Protein AF-A0A2E8AZ26-F1 (afdb_monomer)

Sequence (71 aa):
MPPSGNGMSTLWQHGNSDGDNAVDLADYNLLASNFSPAGYDDAAVPEPSTAVIALLGMLLISVFGRLSVLK

pLDDT: mean 80.47, std 14.61, range [42.78, 95.88]

Structure (mmCIF, N/CA/C/O backbone):
data_AF-A0A2E8AZ26-F1
#
_entry.id   AF-A0A2E8AZ26-F1
#
loop_
_atom_site.group_PDB
_atom_site.id
_atom_site.type_symbol
_atom_site.label_atom_id
_atom_site.label_alt_id
_atom_site.label_comp_id
_atom_site.label_asym_id
_atom_site.label_entity_id
_atom_site.label_seq_id
_atom_site.pdbx_PDB_ins_code
_atom_site.Cartn_x
_atom_site.Cartn_y
_atom_site.Cartn_z
_atom_site.occupancy
_atom_site.B_iso_or_equiv
_atom_site.auth_seq_id
_atom_site.auth_comp_id
_atom_site.auth_asym_id
_atom_site.auth_atom_id
_atom_site.pdbx_PDB_model_num
ATOM 1 N N . MET A 1 1 ? 26.010 1.862 -14.165 1.00 56.62 1 MET A N 1
ATOM 2 C CA . MET A 1 1 ? 25.948 0.953 -13.002 1.00 56.62 1 MET A CA 1
ATOM 3 C C . MET A 1 1 ? 26.689 1.585 -11.833 1.00 56.62 1 MET A C 1
ATOM 5 O O . MET A 1 1 ? 27.908 1.688 -11.925 1.00 56.62 1 MET A O 1
ATOM 9 N N . PRO A 1 2 ? 26.009 2.029 -10.766 1.00 42.78 2 PRO A N 1
ATOM 10 C CA . PRO A 1 2 ? 26.617 2.121 -9.448 1.00 42.78 2 PRO A CA 1
ATOM 11 C C . PRO A 1 2 ? 26.430 0.799 -8.664 1.00 42.78 2 PRO A C 1
ATOM 13 O O . PRO A 1 2 ? 25.548 0.010 -9.011 1.00 42.78 2 PRO A O 1
ATOM 16 N N . PRO A 1 3 ? 27.283 0.515 -7.660 1.00 50.28 3 PRO A N 1
ATOM 17 C CA . PRO A 1 3 ? 27.399 -0.786 -7.007 1.00 50.28 3 PRO A CA 1
ATOM 18 C C . PRO A 1 3 ? 26.455 -0.944 -5.806 1.00 50.28 3 PRO A C 1
ATOM 20 O O . PRO A 1 3 ? 26.121 0.020 -5.121 1.00 50.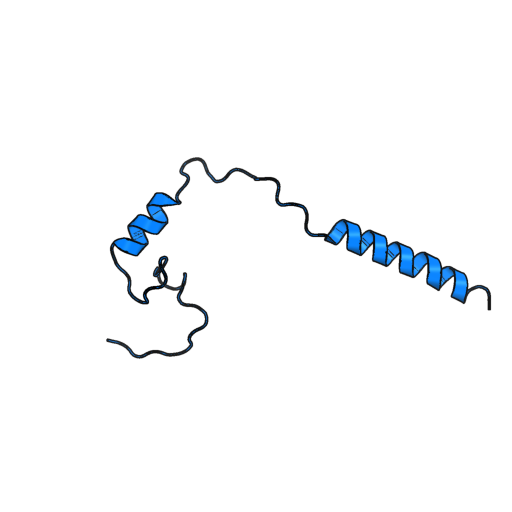28 3 PRO A O 1
ATOM 23 N N . SER A 1 4 ? 26.073 -2.198 -5.556 1.00 73.75 4 SER A N 1
ATOM 24 C CA . SER A 1 4 ? 25.201 -2.659 -4.471 1.00 73.75 4 SER A CA 1
ATOM 25 C C . SER A 1 4 ? 25.813 -2.444 -3.082 1.00 73.75 4 SER A C 1
ATOM 27 O O . SER A 1 4 ? 26.971 -2.792 -2.846 1.00 73.75 4 SER A O 1
ATOM 29 N N . GLY A 1 5 ? 25.011 -1.922 -2.151 1.00 49.56 5 GLY A N 1
ATOM 30 C CA . GLY A 1 5 ? 25.337 -1.829 -0.733 1.00 49.56 5 GLY A CA 1
ATOM 31 C C . GLY A 1 5 ? 24.067 -1.724 0.110 1.00 49.56 5 GLY A C 1
ATOM 32 O O . GLY A 1 5 ? 23.452 -0.665 0.159 1.00 49.56 5 GLY A O 1
ATOM 33 N N . ASN A 1 6 ? 23.744 -2.821 0.808 1.00 47.09 6 ASN A N 1
ATOM 34 C CA . ASN A 1 6 ? 22.776 -2.961 1.913 1.00 47.09 6 ASN A CA 1
ATOM 35 C C . ASN A 1 6 ? 21.348 -3.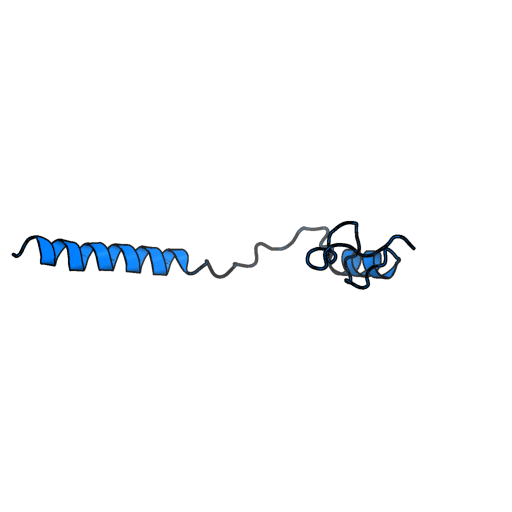374 1.493 1.00 47.09 6 ASN A C 1
ATOM 37 O O . ASN A 1 6 ? 20.404 -2.587 1.489 1.00 47.09 6 ASN A O 1
ATOM 41 N N . GLY A 1 7 ? 21.185 -4.662 1.177 1.00 55.97 7 GLY A N 1
ATOM 42 C CA . GLY A 1 7 ? 19.938 -5.277 0.711 1.00 55.97 7 GLY A CA 1
ATOM 43 C C . GLY A 1 7 ? 18.826 -5.458 1.749 1.00 55.97 7 GLY A C 1
ATOM 44 O O . GLY A 1 7 ? 18.356 -6.576 1.907 1.00 55.97 7 GLY A O 1
ATOM 45 N N . MET A 1 8 ? 18.367 -4.397 2.425 1.00 55.25 8 MET A N 1
ATOM 46 C CA . MET A 1 8 ? 17.130 -4.458 3.232 1.00 55.25 8 MET A CA 1
ATOM 47 C C . MET A 1 8 ? 16.215 -3.227 3.140 1.00 55.25 8 MET A C 1
ATOM 49 O O . MET A 1 8 ? 15.283 -3.106 3.931 1.00 55.25 8 MET A O 1
ATOM 53 N N . SER A 1 9 ? 16.409 -2.311 2.183 1.00 55.22 9 SER A N 1
ATOM 54 C CA . SER A 1 9 ? 15.439 -1.223 1.995 1.00 55.22 9 SER A CA 1
ATOM 55 C C . SER A 1 9 ? 15.511 -0.575 0.611 1.00 55.22 9 SER A C 1
ATOM 57 O O . SER A 1 9 ? 15.913 0.570 0.465 1.00 55.22 9 SER A O 1
ATOM 59 N N . THR A 1 10 ? 15.147 -1.318 -0.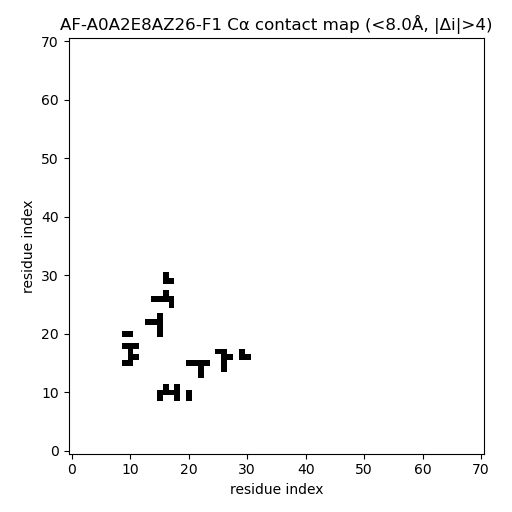434 1.00 54.41 10 THR A N 1
ATOM 60 C CA . THR A 1 10 ? 15.119 -0.804 -1.820 1.00 54.41 10 THR A CA 1
ATOM 61 C C . THR A 1 10 ? 13.735 -0.834 -2.457 1.00 54.41 10 THR A C 1
ATOM 63 O O . THR A 1 10 ? 13.580 -0.265 -3.525 1.00 54.41 10 THR A O 1
ATOM 66 N N . LEU A 1 11 ? 12.734 -1.452 -1.817 1.00 59.56 11 LEU A N 1
ATOM 67 C CA . LEU A 1 11 ? 11.398 -1.649 -2.408 1.00 59.56 11 LEU A CA 1
ATOM 68 C C . LEU A 1 11 ? 10.543 -0.370 -2.480 1.00 59.56 11 LEU A C 1
ATOM 70 O O . LEU A 1 11 ? 9.475 -0.357 -3.068 1.00 59.56 11 LEU A O 1
ATOM 74 N N . TRP A 1 12 ? 10.968 0.680 -1.780 1.00 63.78 12 TRP A N 1
ATOM 75 C CA . TRP A 1 12 ? 10.299 1.986 -1.775 1.00 63.78 12 TRP A CA 1
ATOM 76 C C . TRP A 1 12 ? 11.291 3.147 -1.756 1.00 63.78 12 TRP A C 1
ATOM 78 O O . TRP A 1 12 ? 10.941 4.273 -2.109 1.00 63.78 12 TRP A O 1
ATOM 88 N N . GLN A 1 13 ? 12.537 2.907 -1.331 1.00 67.44 13 GLN A N 1
ATOM 89 C CA . GLN A 1 13 ? 13.551 3.951 -1.333 1.00 67.44 13 GLN A CA 1
ATOM 90 C C . GLN A 1 13 ? 13.914 4.295 -2.776 1.00 67.44 13 GLN A C 1
ATOM 92 O O . GLN A 1 13 ? 14.285 3.420 -3.551 1.00 67.44 13 GLN A O 1
ATOM 97 N N . HIS A 1 14 ? 13.858 5.584 -3.101 1.00 77.94 14 HIS A N 1
ATOM 98 C CA . HIS A 1 14 ? 14.263 6.144 -4.395 1.00 77.94 14 HIS A CA 1
ATOM 99 C C . HIS A 1 14 ? 13.361 5.804 -5.598 1.00 77.94 14 HIS A C 1
ATOM 101 O O . HIS A 1 14 ? 13.790 6.008 -6.728 1.00 77.94 14 HIS A O 1
ATOM 107 N N . GLY A 1 15 ? 12.113 5.371 -5.379 1.00 82.62 15 GLY A N 1
ATOM 108 C CA . GLY A 1 15 ? 11.118 5.244 -6.457 1.00 82.62 15 GLY A CA 1
ATOM 109 C C . GLY A 1 15 ? 11.093 3.909 -7.210 1.00 82.62 15 GLY A C 1
ATOM 110 O O . GLY A 1 15 ? 10.424 3.841 -8.229 1.00 82.62 15 GLY A O 1
ATOM 111 N N . ASN A 1 16 ? 11.776 2.882 -6.699 1.00 88.56 16 ASN A N 1
ATOM 112 C CA . ASN A 1 16 ? 11.718 1.490 -7.168 1.00 88.56 16 ASN A CA 1
ATOM 113 C C . ASN A 1 16 ? 10.557 0.756 -6.475 1.00 88.56 16 ASN A C 1
ATOM 115 O O . ASN A 1 16 ? 10.772 0.028 -5.504 1.00 88.56 16 ASN A O 1
ATOM 119 N N . SER A 1 17 ? 9.327 1.060 -6.878 1.00 89.06 17 SER A N 1
ATOM 120 C CA . SER A 1 17 ? 8.100 0.563 -6.253 1.00 89.06 17 SER A CA 1
ATOM 121 C C . SER A 1 17 ? 7.805 -0.901 -6.579 1.00 89.06 17 SER A C 1
ATOM 123 O O . SER A 1 17 ? 7.101 -1.545 -5.798 1.00 89.06 17 SER A O 1
ATOM 125 N N . ASP A 1 18 ? 8.309 -1.436 -7.695 1.00 89.06 18 ASP A N 1
ATOM 126 C CA . ASP A 1 18 ? 8.103 -2.844 -8.061 1.00 89.06 18 ASP A CA 1
ATOM 127 C C . ASP A 1 18 ? 9.190 -3.795 -7.522 1.00 89.06 18 ASP A C 1
ATOM 129 O O . ASP A 1 18 ? 8.970 -5.006 -7.416 1.00 89.06 18 ASP A O 1
ATOM 133 N N . GLY A 1 19 ? 10.314 -3.237 -7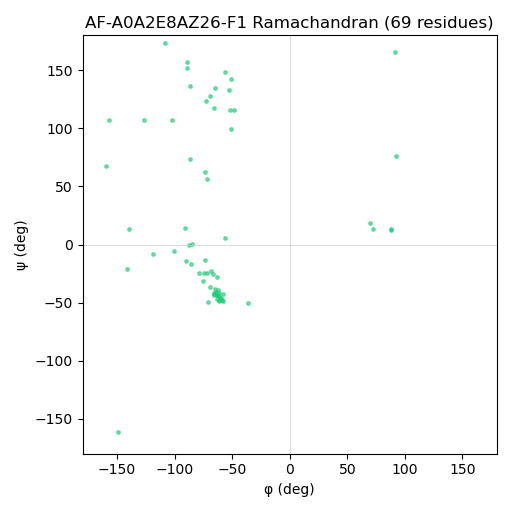.063 1.00 88.31 19 GLY A N 1
ATOM 134 C CA . GLY A 1 19 ? 11.362 -3.965 -6.366 1.00 88.31 19 GLY A CA 1
ATOM 135 C C . GLY A 1 19 ? 12.419 -4.590 -7.272 1.00 88.31 19 GLY A C 1
ATOM 136 O O . GLY A 1 19 ? 13.197 -5.403 -6.770 1.00 88.31 19 GLY A O 1
ATOM 137 N N . ASP A 1 20 ? 12.487 -4.220 -8.550 1.00 87.62 20 ASP A N 1
ATOM 138 C CA . ASP A 1 20 ? 13.407 -4.809 -9.529 1.00 87.62 20 ASP A CA 1
ATOM 139 C C . ASP A 1 20 ? 14.820 -4.182 -9.553 1.00 87.62 20 ASP A C 1
ATOM 141 O O . ASP A 1 20 ? 15.705 -4.640 -10.282 1.00 87.62 20 ASP A O 1
ATOM 145 N N . ASN A 1 21 ? 15.052 -3.184 -8.691 1.00 85.31 21 ASN A N 1
ATOM 146 C CA . ASN A 1 21 ? 16.299 -2.426 -8.541 1.00 85.31 21 ASN A CA 1
ATOM 147 C C . ASN A 1 21 ? 16.596 -1.444 -9.692 1.00 85.31 21 ASN A C 1
ATOM 149 O O . ASN A 1 21 ? 17.714 -0.914 -9.756 1.00 85.31 21 ASN A O 1
ATOM 153 N N . ALA A 1 22 ? 15.624 -1.159 -10.553 1.00 85.88 22 ALA A N 1
ATOM 154 C CA . ALA A 1 22 ? 15.646 -0.070 -11.515 1.00 85.88 22 ALA A CA 1
ATOM 155 C C . ALA A 1 22 ? 14.669 1.046 -11.101 1.00 85.88 22 ALA A C 1
ATOM 157 O O . ALA A 1 22 ? 14.002 0.975 -10.077 1.00 85.88 22 ALA A O 1
ATOM 158 N N . VAL A 1 23 ? 14.706 2.154 -11.846 1.00 90.25 23 VAL A N 1
ATOM 159 C CA . VAL A 1 23 ? 13.667 3.187 -11.786 1.00 90.25 23 VAL A CA 1
ATOM 160 C C . VAL A 1 23 ? 13.199 3.393 -13.212 1.00 90.25 23 VAL A C 1
ATOM 162 O O . VAL A 1 23 ? 13.944 3.950 -14.029 1.00 90.25 23 VAL A O 1
ATOM 165 N N . ASP A 1 24 ? 11.999 2.921 -13.524 1.00 92.00 24 ASP A N 1
ATOM 166 C CA . ASP A 1 24 ? 11.461 2.979 -14.876 1.00 92.00 24 ASP A CA 1
ATOM 167 C C . ASP A 1 24 ? 9.925 3.113 -14.937 1.00 92.00 24 ASP A C 1
ATOM 169 O O . ASP A 1 24 ? 9.268 3.633 -14.033 1.00 92.00 24 ASP A O 1
ATOM 173 N N . LEU A 1 25 ? 9.342 2.789 -16.095 1.00 95.88 25 LEU A N 1
ATOM 174 C CA . LEU A 1 25 ? 7.915 2.965 -16.347 1.00 95.88 25 LEU A CA 1
ATOM 175 C C . LEU A 1 25 ? 7.051 1.959 -15.568 1.00 95.88 25 LEU A C 1
ATOM 177 O O . LEU A 1 25 ? 5.876 2.243 -15.316 1.00 95.88 25 LEU A O 1
ATOM 181 N N . ALA A 1 26 ? 7.597 0.800 -15.198 1.00 94.38 26 ALA A N 1
ATOM 182 C CA . ALA A 1 26 ? 6.894 -0.198 -14.404 1.00 94.38 26 ALA A CA 1
ATOM 183 C C . ALA A 1 26 ? 6.558 0.349 -13.010 1.00 94.38 26 ALA A C 1
ATOM 185 O O . ALA A 1 26 ? 5.402 0.246 -12.586 1.00 94.38 26 ALA A O 1
ATOM 186 N N . ASP A 1 27 ? 7.494 1.063 -12.378 1.00 91.50 27 ASP A N 1
ATOM 187 C CA . ASP A 1 27 ? 7.279 1.746 -11.098 1.00 91.50 27 ASP A CA 1
ATOM 188 C C . ASP A 1 27 ? 6.123 2.749 -11.155 1.00 91.50 27 ASP A C 1
ATOM 190 O O . ASP A 1 27 ? 5.227 2.743 -10.304 1.00 91.50 27 ASP A O 1
ATOM 194 N N . TYR A 1 28 ? 6.110 3.601 -12.189 1.00 93.06 28 TYR A N 1
ATOM 195 C CA . TYR A 1 28 ? 5.044 4.586 -12.391 1.00 93.06 28 TYR A CA 1
ATOM 196 C C . TYR A 1 28 ? 3.682 3.909 -12.540 1.00 93.06 28 TYR A C 1
ATOM 198 O O . TYR A 1 28 ? 2.708 4.333 -11.917 1.00 93.06 28 TYR A O 1
ATOM 206 N N . ASN A 1 29 ? 3.608 2.849 -13.347 1.00 95.19 29 ASN A N 1
ATOM 207 C CA . ASN A 1 29 ? 2.363 2.122 -13.566 1.00 95.19 29 ASN A CA 1
ATOM 208 C C . ASN A 1 29 ? 1.875 1.441 -12.282 1.00 95.19 29 ASN A C 1
ATOM 210 O O . ASN A 1 29 ? 0.674 1.461 -12.003 1.00 95.19 29 ASN A O 1
ATOM 214 N N . LEU A 1 30 ? 2.785 0.890 -11.473 1.00 93.88 30 LEU A N 1
ATOM 215 C CA . LEU A 1 30 ? 2.437 0.291 -10.189 1.00 93.88 30 LEU A CA 1
ATOM 216 C C . LEU A 1 30 ? 1.868 1.341 -9.230 1.00 93.88 30 LEU A C 1
ATOM 218 O O . LEU A 1 30 ? 0.796 1.126 -8.659 1.00 93.88 30 LEU A O 1
ATOM 222 N N . LEU A 1 31 ? 2.514 2.503 -9.112 1.00 91.00 31 LEU A N 1
ATOM 223 C CA . LEU A 1 31 ? 2.015 3.605 -8.291 1.00 91.00 31 LEU A CA 1
ATOM 224 C C . LEU A 1 31 ? 0.655 4.112 -8.790 1.00 91.00 31 LEU A C 1
ATOM 226 O O . LEU A 1 31 ? -0.282 4.241 -8.005 1.00 91.00 31 LEU A O 1
ATOM 230 N N . ALA A 1 32 ? 0.527 4.360 -10.095 1.00 94.69 32 ALA A N 1
ATOM 231 C CA . ALA A 1 32 ? -0.697 4.868 -10.704 1.00 94.69 32 ALA A CA 1
ATOM 232 C C . ALA A 1 32 ? -1.873 3.896 -10.535 1.00 94.69 32 ALA A C 1
ATOM 234 O O . ALA A 1 32 ? -2.985 4.329 -10.247 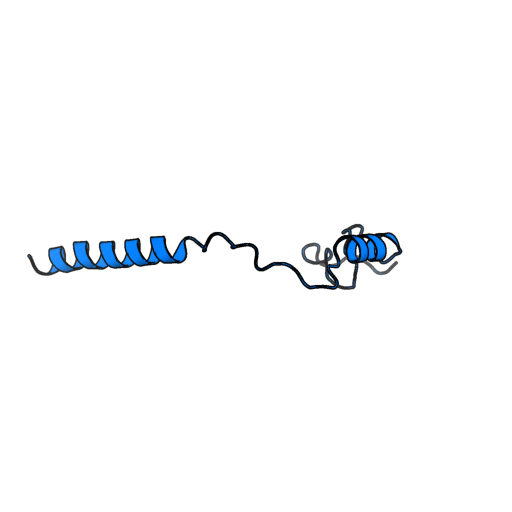1.00 94.69 32 ALA A O 1
ATOM 235 N N . SER A 1 33 ? -1.628 2.587 -10.660 1.00 94.94 33 SER A N 1
ATOM 236 C CA . SER A 1 33 ? -2.664 1.559 -10.495 1.00 94.94 33 SER A CA 1
ATOM 237 C C . SER A 1 33 ? -3.200 1.450 -9.066 1.00 94.94 33 SER A C 1
ATOM 239 O O . SER A 1 33 ? -4.339 1.031 -8.872 1.00 94.94 33 SER A O 1
ATOM 241 N N . ASN A 1 34 ? -2.401 1.851 -8.073 1.00 91.38 34 ASN A N 1
ATOM 242 C CA . ASN A 1 34 ? -2.780 1.823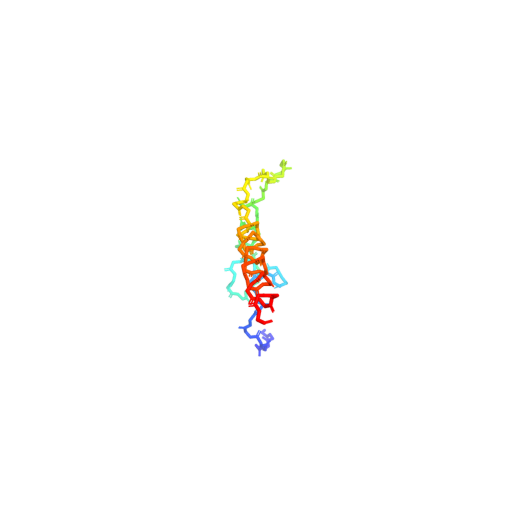 -6.664 1.00 91.38 34 ASN A CA 1
ATOM 243 C C . ASN A 1 34 ? -3.213 3.196 -6.137 1.00 91.38 34 ASN A C 1
ATOM 245 O O . ASN A 1 34 ? -3.652 3.280 -4.992 1.00 91.38 34 ASN A O 1
ATOM 249 N N . PHE A 1 35 ? -3.100 4.268 -6.927 1.00 92.94 35 PHE A N 1
ATOM 250 C CA . PHE A 1 35 ? -3.449 5.619 -6.502 1.00 92.94 35 PHE A CA 1
ATOM 251 C C . PHE A 1 35 ? -4.968 5.784 -6.396 1.00 92.94 35 PHE A C 1
ATOM 253 O O . PHE A 1 35 ? -5.689 5.607 -7.377 1.00 92.94 35 PHE A O 1
ATOM 260 N N . SER A 1 36 ? -5.452 6.179 -5.215 1.00 93.62 36 SER A N 1
ATOM 261 C CA . SER A 1 36 ? -6.851 6.564 -5.015 1.00 93.62 36 SER A CA 1
ATOM 262 C C . SER A 1 36 ? -6.979 8.092 -4.952 1.00 93.62 36 SER A C 1
ATOM 264 O O . SER A 1 36 ? -6.603 8.688 -3.939 1.00 93.62 36 SER A O 1
ATOM 266 N N . PRO A 1 37 ? -7.531 8.760 -5.987 1.00 92.25 37 PRO A N 1
ATOM 267 C CA . PRO A 1 37 ? -7.660 10.221 -6.006 1.00 92.25 37 PRO A CA 1
ATOM 268 C C . PRO A 1 37 ? -8.571 10.779 -4.909 1.00 92.25 37 PRO A C 1
ATOM 270 O O . PRO A 1 37 ? -8.397 11.916 -4.482 1.00 92.25 37 PRO A O 1
ATOM 273 N N . ALA A 1 38 ? -9.550 9.989 -4.465 1.00 93.62 38 ALA A N 1
ATOM 274 C CA . ALA A 1 38 ? -10.478 10.359 -3.400 1.00 93.62 38 ALA A CA 1
ATOM 275 C C . ALA A 1 38 ? -9.950 10.007 -1.994 1.00 93.62 38 ALA A C 1
ATOM 277 O O . ALA A 1 38 ? -10.625 10.287 -1.007 1.00 93.62 38 ALA A O 1
ATOM 278 N N . GLY A 1 39 ? -8.749 9.423 -1.900 1.00 88.06 39 GLY A N 1
ATOM 279 C CA . GLY A 1 39 ? -8.199 8.862 -0.668 1.00 88.06 39 GLY A CA 1
ATOM 280 C C . GLY A 1 39 ? -8.532 7.379 -0.494 1.00 88.06 39 GLY A C 1
ATOM 281 O O . GLY A 1 39 ? -9.357 6.816 -1.215 1.00 88.06 39 GLY A O 1
ATOM 282 N N . TYR A 1 40 ? -7.840 6.724 0.434 1.00 86.62 40 TYR A N 1
ATOM 283 C CA . TYR A 1 40 ? -8.160 5.357 0.842 1.00 86.62 40 TYR A CA 1
ATOM 284 C C . TYR A 1 40 ? -9.213 5.415 1.945 1.00 86.62 40 TYR A C 1
ATOM 286 O O . TYR A 1 40 ? -9.106 6.252 2.842 1.00 86.62 40 TYR A O 1
ATOM 294 N N . ASP A 1 41 ? -10.222 4.548 1.867 1.00 83.94 41 ASP A N 1
ATOM 295 C CA . ASP A 1 41 ? -11.188 4.397 2.952 1.00 83.94 41 ASP A CA 1
ATOM 296 C C . ASP A 1 41 ? -10.462 4.052 4.258 1.00 83.94 41 ASP A C 1
ATOM 298 O O . ASP A 1 41 ? -9.449 3.345 4.253 1.00 83.94 41 ASP A O 1
ATOM 302 N N . ASP A 1 42 ? -11.016 4.504 5.385 1.00 76.38 42 ASP A N 1
ATOM 303 C CA . ASP A 1 42 ? -10.605 4.075 6.725 1.00 76.38 42 ASP A CA 1
ATOM 304 C C . ASP A 1 42 ? -11.130 2.652 6.965 1.00 76.38 42 ASP A C 1
ATOM 306 O O . ASP A 1 4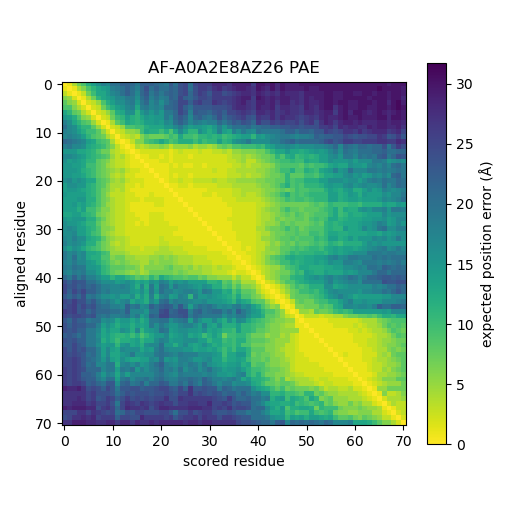2 ? -12.027 2.406 7.775 1.00 76.38 42 ASP A O 1
ATOM 310 N N . ALA A 1 43 ? -10.656 1.710 6.141 1.00 76.12 43 ALA A N 1
ATOM 311 C CA . ALA A 1 43 ? -10.961 0.302 6.282 1.00 76.12 43 ALA A CA 1
ATOM 312 C C . ALA A 1 43 ? -10.645 -0.056 7.726 1.00 76.12 43 ALA A C 1
ATOM 314 O O . ALA A 1 43 ? -9.491 0.075 8.128 1.00 76.12 43 ALA A O 1
ATOM 315 N N . ALA A 1 44 ? -11.673 -0.448 8.488 1.00 68.50 44 ALA A N 1
ATOM 316 C CA . ALA A 1 44 ? -11.544 -0.741 9.905 1.00 68.50 44 ALA A CA 1
ATOM 317 C C . ALA A 1 44 ? -10.383 -1.718 10.094 1.00 68.50 44 ALA A C 1
ATOM 319 O O . ALA A 1 44 ? -10.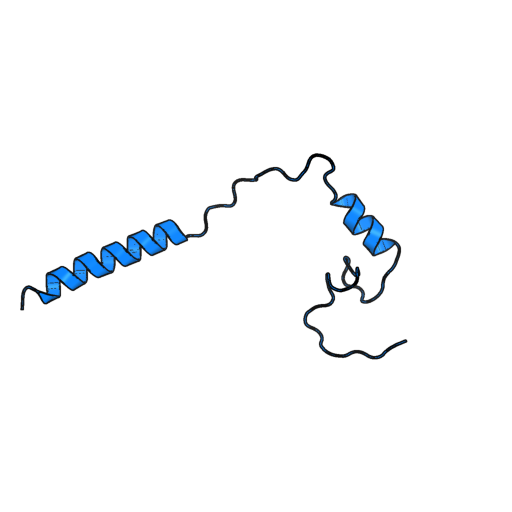514 -2.917 9.837 1.00 68.50 44 ALA A O 1
ATOM 320 N N . VAL A 1 45 ? -9.226 -1.182 10.481 1.00 72.25 45 VAL A N 1
ATOM 321 C CA . VAL A 1 45 ? -8.050 -1.975 10.792 1.00 72.25 45 VAL A CA 1
ATOM 322 C C . VAL A 1 45 ? -8.470 -2.746 12.031 1.00 72.25 45 VAL A C 1
ATOM 324 O O . VAL A 1 45 ? -8.802 -2.089 13.021 1.00 72.25 45 VAL A O 1
ATOM 327 N N . PRO A 1 46 ? -8.540 -4.095 11.997 1.00 73.19 46 PRO A N 1
ATOM 328 C CA . PRO A 1 46 ? -8.848 -4.866 13.190 1.00 73.19 46 PRO A CA 1
ATOM 329 C C . PRO A 1 46 ? -7.939 -4.345 14.286 1.00 73.19 46 PRO A C 1
ATOM 331 O O . PRO A 1 46 ? -6.717 -4.369 14.102 1.00 73.19 46 PRO A O 1
ATOM 334 N N . GLU A 1 47 ? -8.531 -3.759 15.334 1.00 76.25 47 GLU A N 1
ATOM 335 C CA . GLU A 1 47 ? -7.713 -3.051 16.306 1.00 76.25 47 GLU A CA 1
ATOM 336 C C . GLU A 1 47 ? -6.618 -4.007 16.772 1.00 76.25 47 GLU A C 1
ATOM 338 O O . GLU A 1 47 ? -6.910 -5.183 17.042 1.00 76.25 47 GLU A O 1
ATOM 343 N N . PRO A 1 48 ? -5.351 -3.554 16.814 1.00 72.38 48 PRO A N 1
ATOM 344 C CA . PRO A 1 48 ? -4.287 -4.393 17.323 1.00 72.38 48 PRO A CA 1
ATOM 345 C C . PRO A 1 48 ? -4.737 -4.910 18.686 1.00 72.38 48 PRO A C 1
ATOM 347 O O . PRO A 1 48 ? -5.373 -4.183 19.452 1.00 72.38 48 PRO A O 1
ATOM 350 N N . SER A 1 49 ? -4.412 -6.162 19.005 1.00 85.38 49 SER A N 1
ATOM 351 C CA . SER A 1 49 ? -4.844 -6.869 20.220 1.00 85.38 49 SER A CA 1
ATOM 352 C C . SER A 1 49 ? -4.488 -6.159 21.542 1.00 85.38 49 SER A C 1
ATOM 354 O O . SER A 1 49 ? -4.713 -6.710 22.613 1.00 85.38 49 SER A O 1
ATOM 356 N N . THR A 1 50 ? -3.933 -4.948 21.489 1.00 86.94 50 THR A N 1
ATOM 357 C CA . THR A 1 50 ? -3.702 -3.964 22.542 1.00 86.94 50 THR A CA 1
ATOM 358 C C . THR A 1 50 ? -4.806 -3.919 23.590 1.00 86.94 50 THR A C 1
ATOM 360 O O . THR A 1 50 ? -4.485 -4.028 24.768 1.00 86.94 50 THR A O 1
ATOM 363 N N . ALA A 1 51 ? -6.087 -3.814 23.214 1.00 86.75 51 ALA A N 1
ATOM 364 C CA . ALA A 1 51 ? -7.173 -3.785 24.201 1.00 86.75 51 ALA A CA 1
ATOM 365 C C . ALA A 1 51 ? -7.251 -5.103 24.995 1.00 86.75 51 ALA A C 1
ATOM 367 O O . ALA A 1 51 ? -7.333 -5.099 26.223 1.00 86.75 51 ALA A O 1
ATOM 368 N N . VAL A 1 52 ? -7.134 -6.240 24.304 1.00 90.50 52 VAL A N 1
ATOM 369 C CA . VAL A 1 52 ? -7.134 -7.577 24.915 1.00 90.50 52 VAL A CA 1
ATOM 370 C C . VAL A 1 52 ? -5.902 -7.778 25.806 1.00 90.50 52 VAL A C 1
ATOM 372 O O . VAL A 1 52 ? -6.033 -8.262 26.929 1.00 90.50 52 VAL A O 1
ATOM 375 N N . ILE A 1 53 ? -4.716 -7.360 25.356 1.00 90.69 53 ILE A N 1
ATOM 376 C CA . ILE A 1 53 ? -3.463 -7.439 26.123 1.00 90.69 53 ILE A CA 1
ATOM 377 C C . ILE A 1 53 ? -3.514 -6.526 27.354 1.00 90.69 53 ILE A C 1
ATOM 379 O O . ILE A 1 53 ? -3.097 -6.940 28.433 1.00 90.69 53 ILE A O 1
ATOM 383 N N . ALA A 1 54 ? -4.054 -5.313 27.230 1.00 92.50 54 ALA A N 1
ATOM 384 C CA . ALA A 1 54 ? -4.215 -4.390 28.349 1.00 92.50 54 ALA A CA 1
ATOM 385 C C . ALA A 1 54 ? -5.170 -4.957 29.410 1.00 92.50 54 ALA A C 1
ATOM 387 O O . ALA A 1 54 ? -4.863 -4.912 30.603 1.00 92.50 54 ALA A O 1
ATOM 388 N N . LEU A 1 55 ? -6.291 -5.552 28.987 1.00 94.12 55 LEU A N 1
ATOM 389 C CA . LEU A 1 55 ? -7.230 -6.233 29.883 1.00 94.12 55 LEU A CA 1
ATOM 390 C C . LEU A 1 55 ? -6.590 -7.448 30.569 1.00 94.12 55 LEU A C 1
ATOM 392 O O . LEU A 1 55 ? -6.736 -7.609 31.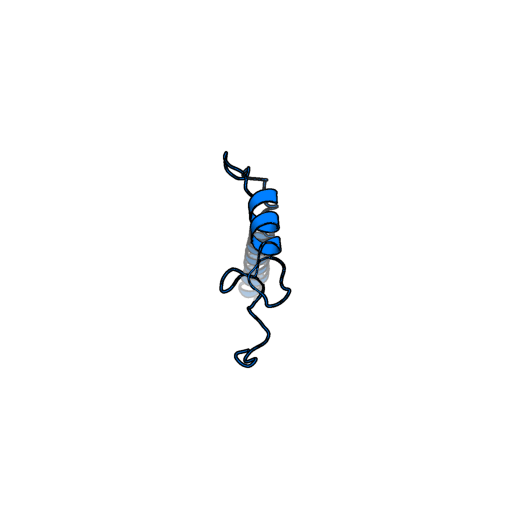780 1.00 94.12 55 LEU A O 1
ATOM 396 N N . LEU A 1 56 ? -5.831 -8.264 29.832 1.00 94.75 56 LEU A N 1
ATOM 397 C CA . LEU A 1 56 ? -5.065 -9.382 30.394 1.00 94.75 56 LEU A CA 1
ATOM 398 C C . LEU A 1 56 ? -4.021 -8.904 31.411 1.00 94.75 56 LEU A C 1
ATOM 400 O O . LEU A 1 56 ? -3.923 -9.471 32.497 1.00 94.75 56 LEU A O 1
ATOM 404 N N . GLY A 1 57 ? -3.280 -7.837 31.106 1.00 94.62 57 GLY A N 1
ATOM 405 C CA . GLY A 1 57 ? -2.309 -7.233 32.019 1.00 94.62 57 GLY A CA 1
ATOM 406 C C . GLY A 1 57 ? -2.958 -6.733 33.311 1.00 94.62 57 GLY A C 1
ATOM 407 O O . GLY A 1 57 ? -2.487 -7.051 34.404 1.00 94.62 57 GLY A O 1
ATOM 408 N N . MET A 1 58 ? -4.086 -6.022 33.205 1.00 95.19 58 MET A N 1
ATOM 409 C CA . MET A 1 58 ? -4.860 -5.572 34.367 1.00 95.19 58 MET A CA 1
ATOM 410 C C . MET A 1 58 ? -5.384 -6.747 35.203 1.00 95.19 58 MET A C 1
ATOM 412 O O . MET A 1 58 ? -5.298 -6.713 36.434 1.00 95.19 58 MET A O 1
ATOM 416 N N . LEU A 1 59 ? -5.871 -7.810 34.556 1.00 95.38 59 LEU A N 1
ATOM 417 C CA . LEU A 1 59 ? -6.335 -9.018 35.236 1.00 95.38 59 LEU A CA 1
ATOM 418 C C . LEU A 1 59 ? -5.199 -9.687 36.020 1.00 95.38 59 LEU A C 1
ATOM 420 O O . LEU A 1 59 ? -5.372 -9.979 37.203 1.00 95.38 59 LEU A O 1
ATOM 424 N N . LEU A 1 60 ? -4.028 -9.873 35.406 1.00 94.56 60 LEU A N 1
ATOM 425 C CA . LEU A 1 60 ? -2.861 -10.468 36.063 1.00 94.56 60 LEU A CA 1
ATOM 426 C C . LEU A 1 60 ? -2.440 -9.651 37.294 1.00 94.56 60 LEU A C 1
ATOM 428 O O . LEU A 1 60 ? -2.289 -10.212 38.379 1.00 94.56 60 LEU A O 1
ATOM 432 N N . ILE A 1 61 ? -2.337 -8.324 37.164 1.00 93.81 61 ILE A N 1
ATOM 433 C CA . ILE A 1 61 ? -2.018 -7.433 38.292 1.00 93.81 61 ILE A CA 1
ATOM 434 C C . ILE A 1 61 ? -3.055 -7.584 39.413 1.00 93.81 61 ILE A C 1
ATOM 436 O O . ILE A 1 61 ? -2.689 -7.679 40.586 1.00 93.81 61 ILE A O 1
ATOM 440 N N . SER A 1 62 ? -4.344 -7.660 39.071 1.00 89.94 62 SER A N 1
ATOM 441 C CA . SER A 1 62 ? -5.414 -7.796 40.061 1.00 89.94 62 SER A CA 1
ATOM 442 C C . SER A 1 62 ? -5.371 -9.133 40.815 1.00 89.94 62 SER A C 1
ATOM 444 O O . SER A 1 62 ? -5.499 -9.143 42.038 1.00 89.94 62 SER A O 1
ATOM 446 N N . VAL A 1 63 ? -5.130 -10.254 40.128 1.00 87.69 63 VAL A N 1
ATOM 447 C CA . VAL A 1 63 ? -5.107 -11.596 40.733 1.00 87.69 63 VAL A CA 1
ATOM 448 C C . VAL A 1 63 ? -3.866 -11.774 41.609 1.00 87.69 63 VAL A C 1
ATOM 450 O O . VAL A 1 63 ? -3.974 -12.153 42.778 1.00 87.69 63 VAL A O 1
ATOM 453 N N . PHE A 1 64 ? -2.683 -11.447 41.085 1.00 84.94 64 PHE A N 1
ATOM 454 C CA . PHE A 1 64 ? -1.423 -11.641 41.806 1.00 84.94 64 PHE A CA 1
ATOM 455 C C . PHE A 1 64 ? -1.196 -10.595 42.904 1.00 84.94 64 PHE A C 1
ATOM 457 O O . PHE A 1 64 ? -0.642 -10.925 43.954 1.00 84.94 64 PHE A O 1
ATOM 464 N N . GLY A 1 65 ? -1.692 -9.366 42.729 1.00 79.06 65 GLY A N 1
ATOM 465 C CA . GLY A 1 65 ? -1.659 -8.336 43.769 1.00 79.06 65 GLY A CA 1
ATOM 466 C C . GLY A 1 65 ? -2.486 -8.719 44.999 1.00 79.06 65 GLY A C 1
ATOM 467 O O . GLY A 1 65 ? -2.031 -8.553 46.129 1.00 79.06 65 GLY A O 1
ATOM 468 N N . ARG A 1 66 ? -3.670 -9.316 44.806 1.00 72.50 66 ARG A N 1
ATOM 469 C CA . ARG A 1 66 ? -4.530 -9.781 45.912 1.00 72.50 66 ARG A CA 1
ATOM 470 C C . ARG A 1 66 ? -3.930 -10.982 46.651 1.00 72.50 66 ARG A C 1
ATOM 472 O O . ARG A 1 66 ? -4.009 -11.029 47.874 1.00 72.50 66 ARG A O 1
ATOM 479 N N . LEU A 1 67 ? -3.265 -11.900 45.943 1.00 64.06 67 LEU A N 1
ATOM 480 C CA . LEU A 1 67 ? -2.548 -13.034 46.549 1.00 64.06 67 LEU A CA 1
ATOM 481 C C . LEU A 1 67 ? -1.307 -12.626 47.361 1.00 64.06 67 LEU A C 1
ATOM 483 O O . LEU A 1 67 ? -0.850 -13.394 48.211 1.00 64.06 67 LEU A O 1
ATOM 487 N N . SER A 1 68 ? -0.727 -11.456 47.088 1.00 74.00 68 SER A N 1
ATOM 488 C CA . SER A 1 68 ? 0.431 -10.952 47.834 1.00 74.00 68 SER A CA 1
ATOM 489 C C . SER A 1 68 ? 0.054 -10.341 49.185 1.00 74.00 68 SER A C 1
ATOM 491 O O . SER A 1 68 ? 0.896 -10.304 50.072 1.00 74.00 68 SER A O 1
ATOM 493 N N . VAL A 1 69 ? -1.187 -9.870 49.342 1.00 70.00 69 VAL A N 1
ATOM 494 C CA . VAL A 1 69 ? -1.694 -9.250 50.582 1.00 70.00 69 VAL A CA 1
ATOM 495 C C . VAL A 1 69 ? -2.219 -10.295 51.578 1.00 70.00 69 VAL A C 1
ATOM 497 O O . VAL A 1 69 ? -2.363 -10.001 52.757 1.00 70.00 69 VAL A O 1
ATOM 500 N N . LEU A 1 70 ? -2.489 -11.522 51.120 1.00 69.44 70 LEU A N 1
ATOM 501 C CA . LEU A 1 70 ? -3.004 -12.627 51.942 1.00 69.44 70 LEU A CA 1
ATOM 502 C C . LEU A 1 70 ? -1.913 -13.525 52.573 1.00 69.44 70 LEU A C 1
ATOM 504 O O . LEU A 1 70 ? -2.233 -14.621 53.030 1.00 69.44 70 LEU A O 1
ATOM 508 N N . LYS A 1 71 ? -0.644 -13.102 52.578 1.00 56.41 71 LYS A N 1
ATOM 509 C CA . LYS A 1 71 ? 0.452 -13.819 53.254 1.00 56.41 71 LYS A CA 1
ATOM 510 C C . LYS A 1 71 ? 0.799 -13.181 54.589 1.00 56.41 71 LYS A C 1
ATOM 512 O O . LYS A 1 71 ? 0.797 -11.934 54.642 1.00 56.41 71 LYS A O 1
#

Secondary structure (DSSP, 8-state):
-PPP--TTS-SSGGG--SSSSS-SHHHHHHHHHH--TT------PPPPTHHHHHHHHHHHHHHHHHHHHT-

Solvent-accessible surface area (backbone atoms only — not comparable to full-atom values): 4674 Å² total; per-residue (Å²): 138,84,83,92,84,74,97,83,68,53,51,61,54,91,56,11,57,78,51,83,83,56,75,59,70,67,23,54,50,55,52,58,75,68,59,52,94,89,55,80,76,86,67,81,66,76,72,67,63,56,67,60,51,51,51,50,51,52,49,52,52,55,56,54,53,54,61,63,70,76,109

Mean predicted aligned error: 12.99 Å

Foldseek 3Di:
DDDDDDPDDDCPPPQVVVRPNDHDPVSVVVCVVPDDPVDDPPPPDPPPCVVVVVVVVVVVCVVVVVVVVVD

Radius of gyration: 24.19 Å; Cα contacts (8 Å, |Δi|>4): 25; chains: 1; bounding box: 39×24×70 Å